Protein AF-A0A954KJH1-F1 (afdb_monomer_lite)

Secondary structure (DSSP, 8-state):
-------TTS-HHHHHHHHHHHHHHHHHHHHTTS-TT-HHHHHHHHHHHHHHHHHHHHHHHHHHHHHHHHTTTS--HHHHHHHHHTT--HHHHHS---

Radius of gyration: 17.6 Å; chains: 1; bounding box: 30×40×48 Å

Sequence (98 aa):
LELNMSDPNEPFINNTHAEIVRVCAILETVAANYPDGSPESAAIAEAAESLIIVRQYKALAKAHQRLKAACNGELSDELDAKLRSIGINPDELDELDF

Structure (mmCIF, N/CA/C/O backbone):
data_AF-A0A954KJH1-F1
#
_entry.id   AF-A0A954KJH1-F1
#
loop_
_atom_site.group_PDB
_atom_site.id
_atom_site.type_symbol
_atom_site.label_atom_id
_atom_site.label_alt_id
_atom_site.label_comp_id
_atom_site.label_asym_id
_atom_site.label_entity_id
_atom_site.label_seq_id
_atom_site.pdbx_PDB_ins_code
_atom_site.Cartn_x
_atom_site.Cartn_y
_atom_site.Cartn_z
_atom_site.occupancy
_atom_site.B_iso_or_equiv
_atom_site.auth_seq_id
_atom_site.auth_comp_id
_atom_site.auth_asym_id
_atom_site.auth_atom_id
_atom_site.pdbx_PDB_model_num
ATOM 1 N N . LEU A 1 1 ? -5.018 26.706 5.304 1.00 34.62 1 LEU A N 1
ATOM 2 C CA . LEU A 1 1 ? -3.950 25.686 5.313 1.00 34.62 1 LEU A CA 1
ATOM 3 C C . LEU A 1 1 ? -3.584 25.452 3.864 1.00 34.62 1 LEU A C 1
ATOM 5 O O . LEU A 1 1 ? -4.367 24.854 3.140 1.00 34.62 1 LEU A O 1
ATOM 9 N N . GLU A 1 2 ? -2.501 26.083 3.423 1.00 33.34 2 GLU A N 1
ATOM 10 C CA . GLU A 1 2 ? -2.030 26.000 2.042 1.00 33.34 2 GLU A CA 1
ATOM 11 C C . GLU A 1 2 ? -1.573 24.567 1.752 1.00 33.34 2 GLU A C 1
ATOM 13 O O . GLU A 1 2 ? -0.806 23.979 2.517 1.00 33.34 2 GLU A O 1
ATOM 18 N N . LEU A 1 3 ? -2.107 23.988 0.676 1.00 35.25 3 LEU A N 1
ATOM 19 C CA . LEU A 1 3 ? -1.698 22.687 0.163 1.00 35.25 3 LEU A CA 1
ATOM 20 C C . LEU A 1 3 ? -0.298 22.853 -0.424 1.00 35.25 3 LEU A C 1
ATOM 22 O O . LEU A 1 3 ? -0.134 23.355 -1.534 1.00 35.25 3 LEU A O 1
ATOM 26 N N . ASN A 1 4 ? 0.710 22.492 0.367 1.00 44.16 4 ASN A N 1
ATOM 27 C CA . ASN A 1 4 ? 2.099 22.544 -0.052 1.00 44.16 4 ASN A CA 1
ATOM 28 C C . ASN A 1 4 ? 2.306 21.529 -1.184 1.00 44.16 4 ASN A C 1
ATOM 30 O O . ASN A 1 4 ? 2.203 20.319 -0.972 1.00 44.16 4 ASN A O 1
ATOM 34 N N . MET A 1 5 ? 2.538 22.036 -2.395 1.00 43.97 5 MET A N 1
ATOM 35 C CA . MET A 1 5 ? 2.836 21.221 -3.567 1.00 43.97 5 MET A CA 1
ATOM 36 C C . MET A 1 5 ? 4.156 20.491 -3.319 1.00 43.97 5 MET A C 1
ATOM 38 O O . MET A 1 5 ? 5.196 21.125 -3.157 1.00 43.97 5 MET A O 1
ATOM 42 N N . SER A 1 6 ? 4.101 19.164 -3.229 1.00 49.97 6 SER A N 1
ATOM 43 C CA . SER A 1 6 ? 5.281 18.344 -2.959 1.00 49.97 6 SER A CA 1
ATOM 44 C C . SER A 1 6 ? 6.264 18.387 -4.133 1.00 49.97 6 SER A C 1
ATOM 46 O O . SER A 1 6 ? 5.865 18.280 -5.294 1.00 49.97 6 SER A O 1
ATOM 48 N N . ASP A 1 7 ? 7.544 18.553 -3.800 1.00 45.78 7 ASP A N 1
ATOM 49 C CA . ASP A 1 7 ? 8.685 18.535 -4.714 1.00 45.78 7 ASP A CA 1
ATOM 50 C C . ASP A 1 7 ? 8.729 17.197 -5.489 1.00 45.78 7 ASP A C 1
ATOM 52 O O . ASP A 1 7 ? 8.680 16.129 -4.869 1.00 45.78 7 ASP A O 1
ATOM 56 N N . PRO A 1 8 ? 8.818 17.214 -6.833 1.00 51.12 8 PRO A N 1
ATOM 57 C CA . PRO A 1 8 ? 8.838 16.002 -7.653 1.00 51.12 8 PRO A CA 1
ATOM 58 C C . PRO A 1 8 ? 10.057 15.088 -7.419 1.00 51.12 8 PRO A C 1
ATOM 60 O O . PRO A 1 8 ? 10.033 13.949 -7.885 1.00 51.12 8 PRO A O 1
ATOM 63 N N . ASN A 1 9 ? 11.094 15.548 -6.705 1.00 45.34 9 ASN A N 1
ATOM 64 C CA . ASN A 1 9 ? 12.286 14.765 -6.359 1.00 45.34 9 ASN A CA 1
ATOM 65 C C . ASN A 1 9 ? 12.316 14.260 -4.909 1.00 45.34 9 ASN A C 1
ATOM 67 O O . ASN A 1 9 ? 13.277 13.596 -4.510 1.00 45.34 9 ASN A O 1
ATOM 71 N N . GLU A 1 10 ? 11.295 14.547 -4.103 1.00 47.00 10 GLU A N 1
ATOM 72 C CA . GLU A 1 10 ? 11.248 14.036 -2.738 1.00 47.00 10 GLU A CA 1
ATOM 73 C C . GLU A 1 10 ? 10.975 12.519 -2.767 1.00 47.00 10 GLU A C 1
ATOM 75 O O . GLU A 1 10 ? 10.064 12.075 -3.477 1.00 47.00 10 GLU A O 1
ATOM 80 N N . PRO A 1 11 ? 11.743 11.680 -2.039 1.00 47.22 11 PRO A N 1
ATOM 81 C CA . PRO A 1 11 ? 11.526 10.239 -2.033 1.00 47.22 11 PRO A CA 1
ATOM 82 C C . PRO A 1 11 ? 10.092 9.938 -1.581 1.00 47.22 11 PRO A C 1
ATOM 84 O O . PRO A 1 11 ? 9.754 10.022 -0.404 1.00 47.22 11 PRO A O 1
ATOM 87 N N . PHE A 1 12 ? 9.250 9.569 -2.550 1.00 50.72 12 PHE A N 1
ATOM 88 C CA . PHE A 1 12 ? 7.799 9.363 -2.441 1.00 50.72 12 PHE A CA 1
ATOM 89 C C . PHE A 1 12 ? 7.384 8.416 -1.297 1.00 50.72 12 PHE A C 1
ATOM 91 O O . PHE A 1 12 ? 6.269 8.496 -0.773 1.00 50.72 12 PHE A O 1
ATOM 98 N N . ILE A 1 13 ? 8.308 7.543 -0.883 1.00 51.03 13 ILE A N 1
ATOM 99 C CA . ILE A 1 13 ? 8.162 6.633 0.256 1.00 51.03 13 ILE A CA 1
ATOM 100 C C . ILE A 1 13 ? 8.007 7.417 1.573 1.00 51.03 13 ILE A C 1
ATOM 102 O O . ILE A 1 13 ? 7.147 7.069 2.381 1.00 51.03 13 ILE A O 1
ATOM 106 N N . ASN A 1 14 ? 8.750 8.512 1.770 1.00 54.25 14 ASN A N 1
ATOM 107 C CA . ASN A 1 14 ? 8.699 9.297 3.008 1.00 54.25 14 ASN A CA 1
ATOM 108 C C . ASN A 1 14 ? 7.379 10.061 3.161 1.00 54.25 14 ASN A C 1
ATOM 110 O O . ASN A 1 14 ? 6.822 10.108 4.257 1.00 54.25 14 ASN A O 1
ATOM 114 N N . ASN A 1 15 ? 6.848 10.613 2.069 1.00 63.44 15 ASN A N 1
ATOM 115 C CA . ASN A 1 15 ? 5.621 11.410 2.116 1.00 63.44 15 ASN A CA 1
ATOM 116 C C . ASN A 1 15 ? 4.377 10.514 2.304 1.00 63.44 15 ASN A C 1
ATOM 118 O O . ASN A 1 15 ? 3.542 10.772 3.169 1.00 63.44 15 ASN A O 1
ATOM 122 N N . THR A 1 16 ? 4.329 9.363 1.616 1.00 68.25 16 THR A N 1
ATOM 123 C CA . THR A 1 16 ? 3.260 8.359 1.801 1.00 68.25 16 THR A CA 1
ATOM 124 C C . THR A 1 16 ? 3.259 7.793 3.224 1.00 68.25 16 THR A C 1
ATOM 126 O O . THR A 1 16 ? 2.201 7.638 3.835 1.00 68.25 16 THR A O 1
ATOM 129 N N . HIS A 1 17 ? 4.440 7.512 3.784 1.00 64.06 17 HIS A N 1
ATOM 130 C CA . HIS A 1 17 ? 4.558 7.028 5.157 1.00 64.06 17 HIS A CA 1
ATOM 131 C C . HIS A 1 17 ? 4.091 8.079 6.175 1.00 64.06 17 HIS A C 1
ATOM 133 O O . HIS A 1 17 ? 3.305 7.761 7.065 1.00 64.06 17 HIS A O 1
ATOM 139 N N . ALA A 1 18 ? 4.495 9.344 6.014 1.00 70.44 18 ALA A N 1
ATOM 140 C CA . ALA A 1 18 ? 4.063 10.431 6.892 1.00 70.44 18 ALA A CA 1
ATOM 141 C C . ALA A 1 18 ? 2.540 10.659 6.851 1.00 70.44 18 ALA A C 1
ATOM 143 O O . ALA A 1 18 ? 1.927 10.928 7.886 1.00 70.44 18 ALA A O 1
ATOM 144 N N . GLU A 1 19 ? 1.908 10.536 5.680 1.00 72.94 19 GLU A N 1
ATOM 145 C CA . GLU A 1 19 ? 0.450 10.604 5.552 1.00 72.94 19 GLU A CA 1
ATOM 146 C C . GLU A 1 19 ? -0.252 9.407 6.193 1.00 72.94 19 GLU A C 1
ATOM 148 O O . GLU A 1 19 ? -1.309 9.581 6.806 1.00 72.94 19 GLU A O 1
ATOM 153 N N . ILE A 1 20 ? 0.298 8.196 6.041 1.00 73.25 20 ILE A N 1
ATOM 154 C CA . ILE A 1 20 ? -0.198 6.983 6.704 1.00 73.25 20 ILE A CA 1
ATOM 155 C C . ILE A 1 20 ? -0.195 7.185 8.216 1.00 73.25 20 ILE A C 1
ATOM 157 O O . ILE A 1 20 ? -1.254 7.088 8.829 1.00 73.25 20 ILE A O 1
ATOM 161 N N . VAL A 1 21 ? 0.948 7.568 8.789 1.00 73.88 21 VAL A N 1
ATOM 162 C CA . VAL A 1 21 ? 1.086 7.822 10.230 1.00 73.88 21 VAL A CA 1
ATOM 163 C C . VAL A 1 21 ? 0.070 8.863 10.702 1.00 73.88 21 VAL A C 1
ATOM 165 O O . VAL A 1 21 ? -0.576 8.673 11.729 1.00 73.88 21 VAL A O 1
ATOM 168 N N . ARG A 1 22 ? -0.137 9.938 9.928 1.00 80.19 22 ARG A N 1
ATOM 169 C CA . ARG A 1 22 ? -1.118 10.978 10.270 1.00 80.19 22 ARG A CA 1
ATOM 170 C C . ARG A 1 22 ? -2.550 10.455 10.316 1.00 80.19 22 ARG A C 1
ATOM 172 O O . ARG A 1 22 ? -3.286 10.819 11.227 1.00 80.19 22 ARG A O 1
ATOM 179 N N . VAL A 1 23 ? -2.961 9.640 9.345 1.00 78.81 23 VAL A N 1
ATOM 180 C CA . VAL A 1 23 ? -4.334 9.118 9.334 1.00 78.81 23 VAL A CA 1
ATOM 181 C C . VAL A 1 23 ? -4.532 8.043 10.394 1.00 78.81 23 VAL A C 1
ATOM 183 O O . VAL A 1 23 ? -5.566 8.068 11.052 1.00 78.81 23 VAL A O 1
ATOM 186 N N . CYS A 1 24 ? -3.544 7.176 10.631 1.00 78.19 24 CYS A N 1
ATOM 187 C CA . CYS A 1 24 ? -3.603 6.226 11.742 1.00 78.19 24 CYS A CA 1
ATOM 188 C C . CYS A 1 24 ? -3.782 6.956 13.076 1.00 78.19 24 CYS A C 1
ATOM 190 O O . CYS A 1 24 ? -4.718 6.646 13.798 1.00 78.19 24 CYS A O 1
ATOM 192 N N . ALA A 1 25 ? -3.003 8.010 13.342 1.00 78.00 25 ALA A N 1
ATOM 193 C CA . ALA A 1 25 ? -3.146 8.806 14.563 1.00 78.00 25 ALA A CA 1
ATOM 194 C C . ALA A 1 25 ? -4.539 9.458 14.709 1.00 78.00 25 ALA A C 1
ATOM 196 O O . ALA A 1 25 ? -5.084 9.538 15.812 1.00 78.00 25 ALA A O 1
ATOM 197 N N . ILE A 1 26 ? -5.142 9.919 13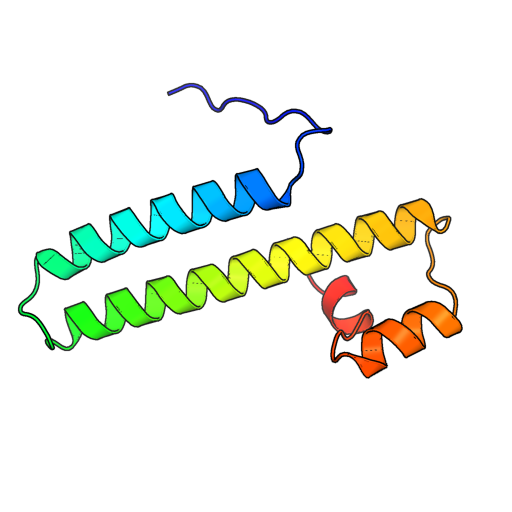.603 1.00 83.88 26 ILE A N 1
ATOM 198 C CA . ILE A 1 26 ? -6.520 10.438 13.612 1.00 83.88 26 ILE A CA 1
ATOM 199 C C . ILE A 1 26 ? -7.508 9.318 13.944 1.00 83.88 26 ILE A C 1
ATOM 201 O O . ILE A 1 26 ? -8.360 9.507 14.807 1.00 83.88 26 ILE A O 1
ATOM 205 N N . LEU A 1 27 ? -7.400 8.161 13.288 1.00 81.44 27 LEU A N 1
ATOM 206 C CA . LEU A 1 27 ? -8.304 7.031 13.510 1.00 81.44 27 LEU A CA 1
ATOM 207 C C . LEU A 1 27 ? -8.158 6.466 14.930 1.00 81.44 27 LEU A C 1
ATOM 209 O O . LEU A 1 27 ? -9.168 6.238 15.583 1.00 81.44 27 LEU A O 1
ATOM 213 N N . GLU A 1 28 ? -6.944 6.365 15.468 1.00 79.50 28 GLU A N 1
ATOM 214 C CA . GLU A 1 28 ? -6.682 6.001 16.869 1.00 79.50 28 GLU A CA 1
ATOM 215 C C . GLU A 1 28 ? -7.325 6.995 17.848 1.00 79.50 28 GLU A C 1
ATOM 217 O O . GLU A 1 28 ? -7.956 6.595 18.824 1.00 79.50 28 GLU A O 1
ATOM 222 N N . THR A 1 29 ? -7.245 8.299 17.558 1.00 85.06 29 THR A N 1
ATOM 223 C CA . THR A 1 29 ? -7.920 9.332 18.365 1.00 85.06 29 THR A CA 1
ATOM 224 C C . THR A 1 29 ? -9.440 9.174 18.320 1.00 85.06 29 THR A C 1
ATOM 226 O O . THR A 1 29 ? -10.117 9.387 19.325 1.00 85.06 29 THR A O 1
ATOM 229 N N . VAL A 1 30 ? -9.999 8.798 17.166 1.00 84.19 30 VAL A N 1
ATOM 230 C CA . VAL A 1 30 ? -11.435 8.521 17.045 1.00 84.19 30 VAL A CA 1
ATOM 231 C C . VAL A 1 30 ? -11.800 7.255 17.824 1.00 84.19 30 VAL A C 1
ATOM 233 O O . VAL A 1 30 ? -12.788 7.285 18.557 1.00 84.19 30 VAL A O 1
ATOM 236 N N . ALA A 1 31 ? -10.991 6.194 17.734 1.00 84.69 31 ALA A N 1
ATOM 237 C CA . ALA A 1 31 ? -11.195 4.931 18.444 1.00 84.69 31 ALA A CA 1
ATOM 238 C C . ALA A 1 31 ? -11.169 5.103 19.969 1.00 84.69 31 ALA A C 1
ATOM 240 O O . ALA A 1 31 ? -11.978 4.488 20.655 1.00 84.69 31 ALA A O 1
ATOM 241 N N . ALA A 1 32 ? -10.330 6.003 20.494 1.00 85.25 32 ALA A N 1
ATOM 242 C CA . ALA A 1 32 ? -10.246 6.308 21.925 1.00 85.25 32 ALA A CA 1
ATOM 243 C C . ALA A 1 32 ? -11.533 6.918 22.523 1.00 85.25 32 ALA A C 1
ATOM 245 O O . ALA A 1 32 ? -11.673 6.988 23.744 1.00 85.25 32 ALA A O 1
ATOM 246 N N . ASN A 1 33 ? -12.487 7.358 21.689 1.00 91.50 33 ASN A N 1
ATOM 247 C CA . ASN A 1 33 ? -13.814 7.786 22.155 1.00 91.50 33 ASN A CA 1
ATOM 248 C C . ASN A 1 33 ? -14.760 6.610 22.444 1.00 91.50 33 ASN A C 1
ATOM 250 O O . ASN A 1 33 ? -15.869 6.825 22.937 1.00 91.50 33 ASN A O 1
ATOM 254 N N . TYR A 1 34 ? -14.340 5.386 22.134 1.00 91.56 34 TYR A N 1
ATOM 255 C CA . TYR A 1 34 ? -15.092 4.165 22.370 1.00 91.56 34 TYR A CA 1
ATOM 256 C C . TYR A 1 34 ? -14.385 3.308 23.424 1.00 91.56 34 TYR A C 1
ATOM 258 O O . TYR A 1 34 ? -13.162 3.373 23.544 1.00 91.56 34 TYR A O 1
ATOM 266 N N . PRO A 1 35 ? -15.127 2.504 24.207 1.00 92.31 35 PRO A N 1
ATOM 267 C CA . PRO A 1 35 ? -14.510 1.552 25.118 1.00 92.31 35 PRO A CA 1
ATOM 268 C C . PRO A 1 35 ? -13.562 0.609 24.373 1.00 92.31 35 PRO A C 1
ATOM 270 O O . PRO A 1 35 ? -13.891 0.113 23.293 1.00 92.31 35 PRO A O 1
ATOM 273 N N . ASP A 1 36 ? -12.415 0.315 24.978 1.00 86.75 36 ASP A N 1
ATOM 274 C CA . ASP A 1 36 ? -11.470 -0.647 24.419 1.00 86.75 36 ASP A CA 1
ATOM 275 C C . ASP A 1 36 ? -12.153 -2.001 24.180 1.00 86.75 36 ASP A C 1
ATOM 277 O O . ASP A 1 36 ? -12.855 -2.535 25.044 1.00 86.75 36 ASP A O 1
ATOM 281 N N . GLY A 1 37 ? -11.955 -2.552 22.982 1.00 85.38 37 GLY A N 1
ATOM 282 C CA . GLY A 1 37 ? -12.578 -3.806 22.561 1.00 85.38 37 GLY A CA 1
ATOM 283 C C . GLY A 1 37 ? -14.056 -3.697 22.171 1.00 85.38 37 GLY A C 1
ATOM 284 O O . GLY A 1 37 ? -14.679 -4.730 21.919 1.00 85.38 37 GLY A O 1
ATOM 285 N N . SER A 1 38 ? -14.634 -2.490 22.098 1.00 93.00 38 SER A N 1
ATOM 286 C CA . SER A 1 38 ? -15.963 -2.318 21.507 1.00 93.00 38 SER A CA 1
ATOM 287 C C . SER A 1 38 ? -15.941 -2.599 19.994 1.00 93.00 38 SER A C 1
ATOM 289 O O . SER A 1 38 ? -14.896 -2.448 19.349 1.00 93.00 38 SER A O 1
ATOM 291 N N . PRO A 1 39 ? -17.090 -2.968 19.395 1.00 92.62 39 PRO A N 1
ATOM 292 C CA . PRO A 1 39 ? -17.203 -3.144 17.948 1.00 92.62 39 PRO A CA 1
ATOM 293 C C . PRO A 1 39 ? -16.774 -1.906 17.150 1.00 92.62 39 PRO A C 1
ATOM 295 O O . PRO A 1 39 ? -16.183 -2.034 16.084 1.00 92.62 39 PRO A O 1
ATOM 298 N N . GLU A 1 40 ? -17.044 -0.706 17.664 1.00 89.50 40 GLU A N 1
ATOM 299 C CA . GLU A 1 40 ? -16.662 0.556 17.031 1.00 89.50 40 GLU A CA 1
ATOM 300 C C . GLU A 1 40 ? -15.146 0.765 17.049 1.00 89.50 40 GLU A C 1
ATOM 302 O O . GLU A 1 40 ? -14.569 1.093 16.014 1.00 89.50 40 GLU A O 1
ATOM 307 N N . SER A 1 41 ? -14.494 0.529 18.193 1.00 88.62 41 SER A N 1
ATOM 308 C CA . SER A 1 41 ? -13.032 0.611 18.311 1.00 88.62 41 SER A CA 1
ATOM 309 C C . SER A 1 41 ? -12.341 -0.377 17.358 1.00 88.62 41 SER A C 1
ATOM 311 O O . SER A 1 41 ? -11.431 0.005 16.620 1.00 88.62 41 SER A O 1
ATOM 313 N N . ALA A 1 42 ? -12.846 -1.615 17.275 1.00 88.25 42 ALA A N 1
ATOM 314 C CA . ALA A 1 42 ? -12.351 -2.627 16.340 1.00 88.25 42 ALA A CA 1
ATOM 315 C C . ALA A 1 42 ? -12.545 -2.221 14.868 1.00 88.25 42 ALA A C 1
ATOM 317 O O . ALA A 1 42 ? -11.598 -2.269 14.086 1.00 88.25 42 ALA A O 1
ATOM 318 N N . ALA A 1 43 ? -13.736 -1.742 14.494 1.00 88.56 43 ALA A N 1
ATOM 319 C CA . ALA A 1 43 ? -14.018 -1.311 13.125 1.00 88.56 43 ALA A CA 1
ATOM 320 C C . ALA A 1 43 ? -13.130 -0.134 12.681 1.00 88.56 43 ALA A C 1
ATOM 322 O O . ALA A 1 43 ? -12.710 -0.065 11.526 1.00 88.56 43 ALA A O 1
ATOM 323 N N . ILE A 1 44 ? -12.821 0.795 13.591 1.00 88.25 44 ILE A N 1
ATOM 324 C CA . ILE A 1 44 ? -11.925 1.920 13.302 1.00 88.25 44 ILE A CA 1
ATOM 325 C C . ILE A 1 44 ? -10.482 1.438 13.107 1.00 88.25 44 ILE A C 1
ATOM 327 O O . ILE A 1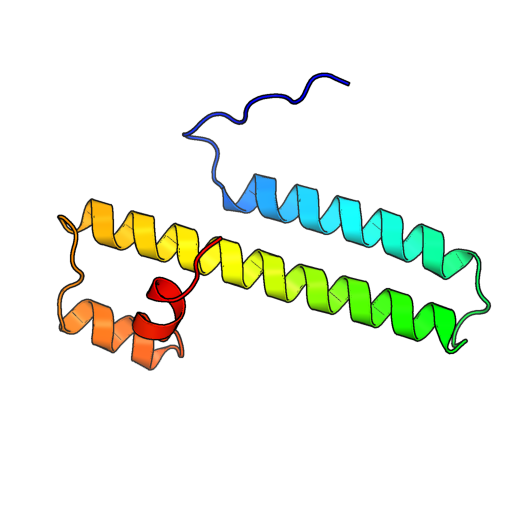 44 ? -9.804 1.913 12.192 1.00 88.25 44 ILE A O 1
ATOM 331 N N . ALA A 1 45 ? -10.022 0.480 13.916 1.00 83.56 45 ALA A N 1
ATOM 332 C CA . ALA A 1 45 ? -8.706 -0.133 13.749 1.00 83.56 45 ALA A CA 1
ATOM 333 C C . ALA A 1 45 ? -8.586 -0.870 12.400 1.00 83.56 45 ALA A C 1
ATOM 335 O O . ALA A 1 45 ? -7.642 -0.626 11.649 1.00 83.56 45 ALA A O 1
ATOM 336 N N . GLU A 1 46 ? -9.583 -1.678 12.028 1.00 87.00 46 GLU A N 1
ATOM 337 C CA . GLU A 1 46 ? -9.627 -2.371 10.729 1.00 87.00 46 GLU A CA 1
ATOM 338 C C . GLU A 1 46 ? -9.635 -1.390 9.543 1.00 87.00 46 GLU A C 1
ATOM 340 O O . GLU A 1 46 ? -8.968 -1.607 8.524 1.00 87.00 46 GLU A O 1
ATOM 345 N N . AL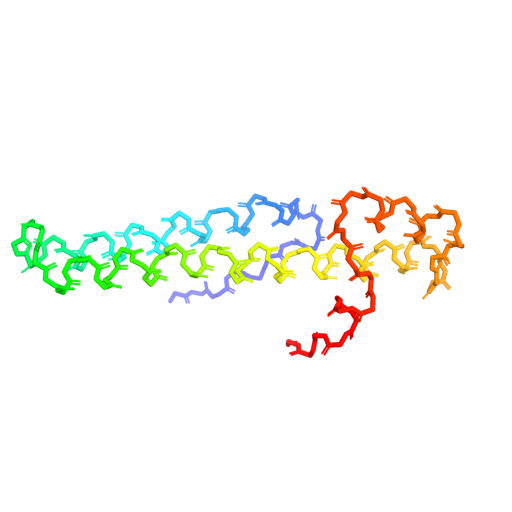A A 1 47 ? -10.361 -0.273 9.670 1.00 85.12 47 ALA A N 1
ATOM 346 C CA . ALA A 1 47 ? -10.367 0.783 8.663 1.00 85.12 47 ALA A CA 1
ATOM 347 C C . ALA A 1 47 ? -8.987 1.447 8.517 1.00 85.12 47 ALA A C 1
ATOM 349 O O . ALA A 1 47 ? -8.572 1.760 7.396 1.00 85.12 47 ALA A O 1
ATOM 350 N N . ALA A 1 48 ? -8.261 1.638 9.625 1.00 83.75 48 ALA A N 1
ATOM 351 C CA . ALA A 1 48 ? -6.902 2.168 9.602 1.00 83.75 48 ALA A CA 1
ATOM 352 C C . ALA A 1 48 ? -5.951 1.221 8.859 1.00 83.75 48 ALA A C 1
ATOM 354 O O . ALA A 1 48 ? -5.265 1.657 7.933 1.00 83.75 48 ALA A O 1
ATOM 355 N N . GLU A 1 49 ? -5.964 -0.072 9.187 1.00 84.12 49 GLU A N 1
ATOM 356 C CA . GLU A 1 49 ? -5.148 -1.089 8.510 1.00 84.12 49 GLU A CA 1
ATOM 357 C C . GLU A 1 49 ? -5.453 -1.168 7.010 1.00 84.12 49 GLU A C 1
ATOM 359 O O . GLU A 1 49 ? -4.546 -1.124 6.173 1.00 84.12 49 GLU A O 1
ATOM 364 N N . SER A 1 50 ? -6.737 -1.193 6.651 1.00 84.44 50 SER A N 1
ATOM 365 C CA . SER A 1 50 ? -7.177 -1.233 5.253 1.00 84.44 50 SER A CA 1
ATOM 366 C C . SER A 1 50 ? -6.681 -0.019 4.466 1.00 84.44 50 SER A C 1
ATOM 368 O O . SER A 1 50 ? -6.224 -0.145 3.327 1.00 84.44 50 SER A O 1
ATOM 370 N N . LEU A 1 51 ? -6.708 1.170 5.074 1.00 82.44 51 LEU A N 1
ATOM 371 C CA . LEU A 1 51 ? -6.198 2.380 4.438 1.00 82.44 51 LEU A CA 1
ATOM 372 C C . LEU A 1 51 ? -4.683 2.318 4.194 1.00 82.44 51 LEU A C 1
ATOM 374 O O . LEU A 1 51 ? -4.222 2.791 3.150 1.00 82.44 51 LEU A O 1
ATOM 378 N N . ILE A 1 52 ? -3.911 1.742 5.124 1.00 82.19 52 ILE A N 1
ATOM 379 C CA . ILE A 1 52 ? -2.465 1.528 4.947 1.00 82.19 52 ILE A CA 1
ATOM 380 C C . ILE A 1 52 ? -2.222 0.672 3.708 1.00 82.19 52 ILE A C 1
ATOM 382 O O . ILE A 1 52 ? -1.447 1.070 2.836 1.00 82.19 52 ILE A O 1
ATOM 386 N N . ILE A 1 53 ? -2.922 -0.459 3.605 1.00 84.69 53 ILE A N 1
ATOM 387 C CA . ILE A 1 53 ? -2.788 -1.404 2.492 1.00 84.69 53 ILE A CA 1
ATOM 388 C C . ILE A 1 53 ? -3.128 -0.716 1.166 1.00 84.69 53 ILE A C 1
ATOM 390 O O . ILE A 1 53 ? -2.330 -0.753 0.230 1.00 84.69 53 ILE A O 1
ATOM 394 N N . VAL A 1 54 ? -4.257 -0.001 1.096 1.00 82.62 54 VAL A N 1
ATOM 395 C CA . VAL A 1 54 ? -4.667 0.734 -0.114 1.00 82.62 54 VAL A CA 1
ATOM 396 C C . VAL A 1 54 ? -3.613 1.764 -0.527 1.00 82.62 54 VAL A C 1
ATOM 398 O O . VAL A 1 54 ? -3.291 1.889 -1.709 1.00 82.62 54 VAL A O 1
ATOM 401 N N . ARG A 1 55 ? -3.044 2.513 0.425 1.00 82.94 55 ARG A N 1
ATOM 402 C CA . ARG A 1 55 ? -2.008 3.514 0.127 1.00 82.94 55 ARG A CA 1
ATOM 403 C C . ARG A 1 55 ? -0.699 2.884 -0.334 1.00 82.94 55 ARG A C 1
ATOM 405 O O . ARG A 1 55 ? -0.087 3.401 -1.267 1.00 82.94 55 ARG A O 1
ATOM 412 N N . GLN A 1 56 ? -0.284 1.779 0.277 1.00 83.56 56 GLN A N 1
ATOM 413 C CA . GLN A 1 56 ? 0.904 1.039 -0.147 1.00 83.56 56 GLN A CA 1
ATOM 414 C C . GLN A 1 56 ? 0.729 0.464 -1.554 1.00 83.56 56 GLN A C 1
ATOM 416 O O . GLN A 1 56 ? 1.620 0.618 -2.386 1.00 83.56 56 GLN A O 1
ATOM 421 N N . TYR A 1 57 ? -0.440 -0.101 -1.857 1.00 84.06 57 TYR A N 1
ATOM 422 C CA . TYR A 1 57 ? -0.749 -0.626 -3.184 1.00 84.06 57 TYR A CA 1
ATOM 423 C C . TYR A 1 57 ? -0.764 0.483 -4.253 1.00 84.06 57 TYR A C 1
ATOM 425 O O . TYR A 1 57 ? -0.143 0.350 -5.305 1.00 84.06 57 TYR A O 1
ATOM 433 N N . LYS A 1 58 ? -1.338 1.655 -3.937 1.00 83.50 58 LYS A N 1
ATOM 434 C CA . LYS A 1 58 ? -1.249 2.862 -4.785 1.00 83.50 58 LYS A CA 1
ATOM 435 C C . LYS A 1 58 ? 0.191 3.313 -5.029 1.00 83.50 58 LYS A C 1
ATOM 437 O O . LYS A 1 58 ? 0.546 3.706 -6.141 1.00 83.50 58 LYS A O 1
ATOM 442 N N . ALA A 1 59 ? 1.021 3.310 -3.988 1.00 85.19 59 ALA A N 1
ATOM 443 C CA . ALA A 1 59 ? 2.423 3.693 -4.108 1.00 85.19 59 ALA A CA 1
ATOM 444 C C . ALA A 1 59 ? 3.206 2.704 -4.981 1.00 85.19 59 ALA A C 1
ATOM 446 O O . ALA A 1 59 ? 4.017 3.137 -5.800 1.00 85.19 59 ALA A O 1
ATOM 447 N N . LEU A 1 60 ? 2.916 1.408 -4.851 1.00 87.69 60 LEU A N 1
ATOM 448 C CA . LEU A 1 60 ? 3.483 0.360 -5.690 1.00 87.69 60 LEU A CA 1
ATOM 449 C C . LEU A 1 60 ? 3.105 0.549 -7.166 1.00 87.69 60 LEU A C 1
ATOM 451 O O . LEU A 1 60 ? 3.997 0.559 -8.010 1.00 87.69 60 LEU A O 1
ATOM 455 N N . ALA A 1 61 ? 1.829 0.799 -7.475 1.00 86.19 61 ALA A N 1
ATOM 456 C CA . ALA A 1 61 ? 1.376 1.073 -8.843 1.00 86.19 61 ALA A CA 1
ATOM 457 C C . ALA A 1 61 ? 2.098 2.287 -9.457 1.00 86.19 61 ALA A C 1
ATOM 459 O O . ALA A 1 61 ? 2.623 2.228 -10.568 1.00 86.19 61 ALA A O 1
ATOM 460 N N . LYS A 1 62 ? 2.240 3.383 -8.698 1.00 87.38 62 LYS A N 1
ATOM 461 C CA . LYS A 1 62 ? 3.003 4.564 -9.144 1.00 87.38 62 LYS A CA 1
ATOM 462 C C . LYS A 1 62 ? 4.486 4.261 -9.364 1.00 87.38 62 LYS A C 1
ATOM 464 O O . LYS A 1 62 ? 5.083 4.779 -10.307 1.00 87.38 62 LYS A O 1
ATOM 469 N N . ALA A 1 63 ? 5.098 3.462 -8.492 1.00 88.50 63 ALA A N 1
ATOM 470 C CA . ALA A 1 63 ? 6.484 3.034 -8.655 1.00 88.50 63 ALA A CA 1
ATOM 471 C C . ALA A 1 63 ? 6.657 2.173 -9.916 1.00 88.50 63 ALA A C 1
ATOM 473 O O . ALA A 1 63 ? 7.616 2.381 -10.656 1.00 88.50 63 ALA A O 1
ATOM 474 N N . HIS A 1 64 ? 5.699 1.289 -10.203 1.00 89.19 64 HIS A N 1
ATOM 475 C CA . HIS A 1 64 ? 5.658 0.493 -11.426 1.00 89.19 64 HIS A CA 1
ATOM 476 C C . HIS A 1 64 ? 5.576 1.368 -12.687 1.00 89.19 64 HIS A C 1
ATOM 478 O O . HIS A 1 64 ? 6.405 1.217 -13.582 1.00 89.19 64 HIS A O 1
ATOM 484 N N . GLN A 1 65 ? 4.682 2.365 -12.724 1.00 89.12 65 GLN A N 1
ATOM 485 C CA . GLN A 1 65 ? 4.602 3.296 -13.861 1.00 89.12 65 GLN A CA 1
ATOM 486 C C . GLN A 1 65 ? 5.912 4.065 -14.087 1.00 89.12 65 GLN A C 1
ATOM 488 O O . GLN A 1 65 ? 6.358 4.238 -15.221 1.00 89.12 65 GLN A O 1
ATOM 493 N N . ARG A 1 66 ? 6.576 4.501 -13.009 1.00 88.88 66 ARG A N 1
ATOM 494 C CA . ARG A 1 66 ? 7.891 5.160 -13.105 1.00 88.88 66 ARG A CA 1
ATOM 495 C C . ARG A 1 66 ? 8.972 4.214 -13.621 1.00 88.88 66 ARG A C 1
ATOM 497 O O . ARG A 1 66 ? 9.810 4.643 -14.409 1.00 88.88 66 ARG A O 1
ATOM 504 N N . LEU A 1 67 ? 8.949 2.952 -13.196 1.00 89.75 67 LEU A N 1
ATOM 505 C CA . LEU A 1 67 ? 9.862 1.926 -13.693 1.00 89.75 67 LEU A CA 1
ATOM 506 C C . LEU A 1 67 ? 9.655 1.692 -15.195 1.00 89.75 67 LEU A C 1
ATOM 508 O O . LEU A 1 67 ? 10.624 1.762 -15.943 1.00 89.75 67 LEU A O 1
ATOM 512 N N . LYS A 1 68 ? 8.405 1.532 -15.654 1.00 90.50 68 LYS A N 1
ATOM 513 C CA . LYS A 1 68 ? 8.069 1.441 -17.087 1.00 90.50 68 LYS A CA 1
ATOM 514 C C . LYS A 1 68 ? 8.577 2.650 -17.859 1.00 90.50 68 LYS A C 1
ATOM 516 O O . LYS A 1 68 ? 9.258 2.488 -18.867 1.00 90.50 68 LYS A O 1
ATOM 521 N N . ALA A 1 69 ? 8.318 3.860 -17.365 1.00 89.81 69 ALA A N 1
ATOM 522 C CA . ALA A 1 69 ? 8.798 5.085 -17.998 1.00 89.81 69 ALA A CA 1
ATOM 523 C C . ALA A 1 69 ? 10.336 5.124 -18.106 1.00 89.81 69 ALA A C 1
ATOM 525 O O . ALA A 1 69 ? 10.866 5.502 -19.149 1.00 89.81 69 ALA A O 1
ATOM 526 N N . ALA A 1 70 ? 11.056 4.678 -17.070 1.00 91.38 70 ALA A N 1
ATOM 527 C CA . ALA A 1 70 ? 12.516 4.563 -17.090 1.00 91.38 70 ALA A CA 1
ATOM 528 C C . ALA A 1 70 ? 13.027 3.484 -18.067 1.00 91.38 70 ALA A C 1
ATOM 530 O O . ALA A 1 70 ? 14.144 3.591 -18.570 1.00 91.38 70 ALA A O 1
ATOM 531 N N . CYS A 1 71 ? 12.206 2.476 -18.367 1.00 90.44 71 CYS A N 1
ATOM 532 C CA . CYS A 1 71 ? 12.477 1.416 -19.338 1.00 90.44 71 CYS A CA 1
ATOM 533 C C . CYS A 1 71 ? 11.960 1.730 -20.759 1.00 90.44 71 CYS A C 1
ATOM 535 O O . CYS A 1 71 ? 11.804 0.824 -21.567 1.00 90.44 71 CYS A O 1
ATOM 537 N N . ASN A 1 72 ? 11.742 3.006 -21.104 1.00 90.75 72 ASN A N 1
ATOM 538 C CA . ASN A 1 72 ? 11.196 3.455 -22.400 1.00 90.75 72 ASN A CA 1
ATOM 539 C C . ASN A 1 72 ? 9.733 3.050 -22.665 1.00 90.75 72 ASN A C 1
ATOM 541 O O . ASN A 1 72 ? 9.324 2.910 -23.815 1.00 90.75 72 ASN A O 1
ATOM 545 N N . GLY A 1 73 ? 8.932 2.918 -21.610 1.00 85.94 73 GLY A N 1
ATOM 546 C CA . GLY A 1 73 ? 7.485 2.696 -21.680 1.00 85.94 73 GLY A CA 1
ATOM 547 C C . GLY A 1 73 ? 7.049 1.249 -21.447 1.00 85.94 73 GLY A C 1
ATOM 548 O O . GLY A 1 73 ? 5.874 1.021 -21.165 1.00 85.94 73 GLY A O 1
ATOM 549 N N . GLU A 1 74 ? 7.975 0.292 -21.481 1.00 90.00 74 GLU A N 1
ATOM 550 C CA . GLU A 1 74 ? 7.681 -1.135 -21.348 1.00 90.00 74 GLU A CA 1
ATOM 551 C C . GLU A 1 74 ? 8.761 -1.840 -20.518 1.00 90.00 74 GLU A C 1
ATOM 553 O O . GLU A 1 74 ? 9.936 -1.471 -20.567 1.00 90.00 74 GLU A O 1
ATOM 558 N N . LEU A 1 75 ? 8.371 -2.834 -19.718 1.00 90.88 75 LEU A N 1
ATOM 559 C CA . LEU A 1 75 ? 9.328 -3.684 -19.009 1.00 90.88 75 LEU A CA 1
ATOM 560 C C . LEU A 1 75 ? 9.813 -4.797 -19.940 1.00 90.88 75 LEU A C 1
ATOM 562 O O . LEU A 1 75 ? 9.062 -5.279 -20.779 1.00 90.88 75 LEU A O 1
ATOM 566 N N . SER A 1 76 ? 11.055 -5.251 -19.770 1.00 92.94 76 SER A N 1
ATOM 567 C CA . SER A 1 76 ? 11.489 -6.482 -20.433 1.00 92.94 76 SER A CA 1
ATOM 568 C C . SER A 1 76 ? 10.812 -7.706 -19.813 1.00 92.94 76 SER A C 1
ATOM 570 O O . SER A 1 76 ? 10.551 -7.720 -18.608 1.00 92.94 76 SER A O 1
ATOM 572 N N . ASP A 1 77 ? 10.647 -8.774 -20.597 1.00 93.62 77 ASP A N 1
ATOM 573 C CA . ASP A 1 77 ? 10.119 -10.066 -20.124 1.00 93.62 77 ASP A CA 1
ATOM 574 C C . ASP A 1 77 ? 10.858 -10.588 -18.880 1.00 93.62 77 ASP A C 1
ATOM 576 O O . ASP A 1 77 ? 10.263 -11.166 -17.973 1.00 93.62 77 ASP A O 1
ATOM 580 N N . GLU A 1 78 ? 12.176 -10.367 -18.810 1.00 94.19 78 GLU A N 1
ATOM 581 C CA . GLU A 1 78 ? 12.987 -10.769 -17.658 1.00 94.19 78 GLU A CA 1
ATOM 582 C C . GLU A 1 78 ? 12.607 -9.994 -16.388 1.00 94.19 78 GLU A C 1
ATOM 584 O O . GLU A 1 78 ? 12.550 -10.565 -15.297 1.00 94.19 78 GLU A O 1
ATOM 589 N N . LEU A 1 79 ? 12.368 -8.687 -16.512 1.00 91.31 79 LEU A N 1
ATOM 590 C CA . LEU A 1 79 ? 11.993 -7.837 -15.387 1.00 91.31 79 LEU A CA 1
ATOM 591 C C . LEU A 1 79 ? 10.550 -8.109 -14.950 1.00 91.31 79 LEU A C 1
ATOM 593 O O . LEU A 1 79 ? 10.292 -8.193 -13.750 1.00 91.31 79 LEU A O 1
ATOM 597 N N . ASP A 1 80 ? 9.648 -8.327 -15.905 1.00 93.44 80 ASP A N 1
ATOM 598 C CA . ASP A 1 80 ? 8.268 -8.743 -15.654 1.00 93.44 80 ASP A CA 1
ATOM 599 C C . ASP A 1 80 ? 8.220 -10.076 -14.885 1.00 93.44 80 ASP A C 1
ATOM 601 O O . ASP A 1 80 ? 7.651 -10.160 -13.792 1.00 93.44 80 ASP A O 1
ATOM 605 N N . ALA A 1 81 ? 8.949 -11.092 -15.363 1.00 94.12 81 ALA A N 1
ATOM 606 C CA . ALA A 1 81 ? 9.056 -12.385 -14.690 1.00 94.12 81 ALA A CA 1
ATOM 607 C C . ALA A 1 81 ? 9.639 -12.264 -13.269 1.00 94.12 81 ALA A C 1
ATOM 609 O O . ALA A 1 81 ? 9.185 -12.948 -12.346 1.00 94.12 81 ALA A O 1
ATOM 610 N N . LYS A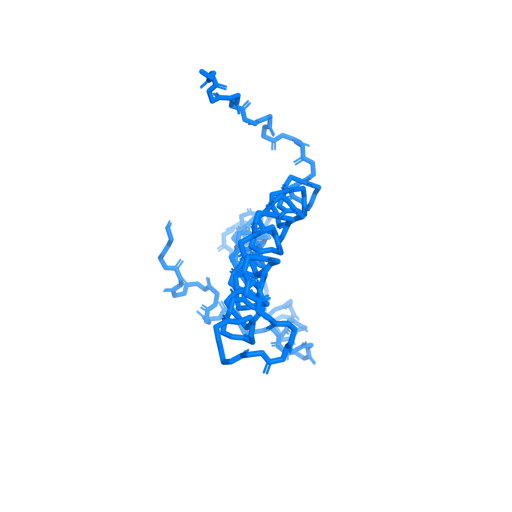 1 82 ? 10.619 -11.373 -13.061 1.00 94.00 82 LYS A N 1
ATOM 611 C CA . LYS A 1 82 ? 11.182 -11.092 -11.731 1.00 94.00 82 LYS A CA 1
ATOM 612 C C . LYS A 1 82 ? 10.143 -10.489 -10.788 1.00 94.00 82 LYS A C 1
ATOM 614 O O . LYS A 1 82 ? 10.044 -10.957 -9.654 1.00 94.00 82 LYS A O 1
ATOM 619 N N . LEU A 1 83 ? 9.354 -9.513 -11.235 1.00 92.50 83 LEU A N 1
ATOM 620 C CA . LEU A 1 83 ? 8.272 -8.931 -10.431 1.00 92.50 83 LEU A CA 1
ATOM 621 C C . LEU A 1 83 ? 7.230 -9.990 -10.046 1.00 92.50 83 LEU A C 1
ATOM 623 O O . LEU A 1 83 ? 6.905 -10.130 -8.864 1.00 92.50 83 LEU A O 1
ATOM 627 N N . ARG A 1 84 ? 6.802 -10.822 -11.001 1.00 93.94 84 ARG A N 1
ATOM 628 C CA . ARG A 1 84 ? 5.851 -11.912 -10.725 1.00 93.94 84 ARG A CA 1
ATOM 629 C C . ARG A 1 84 ? 6.403 -12.938 -9.742 1.00 93.94 84 ARG A C 1
ATOM 631 O O . ARG A 1 84 ? 5.664 -13.415 -8.885 1.00 93.94 84 ARG A O 1
ATOM 638 N N . SER A 1 85 ? 7.702 -13.239 -9.801 1.00 95.12 85 SER A N 1
ATOM 639 C CA . SER A 1 85 ? 8.332 -14.198 -8.882 1.00 95.12 85 SER A CA 1
ATOM 640 C C . SER A 1 85 ? 8.293 -13.767 -7.410 1.00 95.12 85 SER A C 1
ATOM 642 O O . SER A 1 85 ? 8.344 -14.619 -6.525 1.00 95.12 85 SER A O 1
ATOM 644 N N . ILE A 1 86 ? 8.165 -12.461 -7.144 1.00 93.12 86 ILE A N 1
ATOM 645 C CA . ILE A 1 86 ? 8.014 -11.902 -5.792 1.00 93.12 86 ILE A CA 1
ATOM 646 C C . ILE A 1 86 ? 6.560 -11.530 -5.462 1.00 93.12 86 ILE A C 1
ATOM 648 O O . ILE A 1 86 ? 6.311 -10.866 -4.459 1.00 93.12 86 ILE A O 1
ATOM 652 N N . GLY A 1 87 ? 5.602 -11.966 -6.287 1.00 90.81 87 GLY A N 1
ATOM 653 C CA . GLY A 1 87 ? 4.170 -11.760 -6.068 1.00 90.81 87 GLY A CA 1
ATOM 654 C C . GLY A 1 87 ? 3.632 -10.403 -6.524 1.00 90.81 87 GLY A C 1
ATOM 655 O O . GLY A 1 87 ? 2.502 -10.066 -6.187 1.00 90.81 87 GLY A O 1
ATOM 656 N N . ILE A 1 88 ? 4.405 -9.620 -7.280 1.00 89.00 88 ILE A N 1
ATOM 657 C CA . ILE A 1 88 ? 3.914 -8.389 -7.908 1.00 89.00 88 ILE A CA 1
ATOM 658 C C . ILE A 1 88 ? 3.375 -8.757 -9.285 1.00 89.00 88 ILE A C 1
ATOM 660 O O . ILE A 1 88 ? 4.146 -9.206 -10.128 1.00 89.00 88 ILE A O 1
ATOM 664 N N . ASN A 1 89 ? 2.077 -8.564 -9.518 1.00 90.31 89 ASN A N 1
ATOM 665 C CA . ASN A 1 89 ? 1.465 -8.748 -10.831 1.00 90.31 89 ASN A CA 1
ATOM 666 C C . ASN A 1 89 ? 1.426 -7.402 -11.590 1.00 90.31 89 ASN A C 1
ATOM 668 O O . ASN A 1 89 ? 0.639 -6.534 -11.213 1.00 90.31 89 ASN A O 1
ATOM 672 N N . PRO A 1 90 ? 2.267 -7.191 -12.623 1.00 85.69 90 PRO A N 1
ATOM 673 C CA . PRO A 1 90 ? 2.331 -5.929 -13.367 1.00 85.69 90 PRO A CA 1
ATOM 674 C C . PRO A 1 90 ? 1.011 -5.549 -14.044 1.00 85.69 90 PRO A C 1
ATOM 676 O O . PRO A 1 90 ? 0.658 -4.372 -14.049 1.00 85.69 90 PRO A O 1
ATOM 679 N N . ASP A 1 91 ? 0.261 -6.543 -14.531 1.00 86.69 91 ASP A N 1
ATOM 680 C CA . ASP A 1 91 ? -1.017 -6.332 -15.225 1.00 86.69 91 ASP A CA 1
ATOM 681 C C . ASP A 1 91 ? -2.055 -5.711 -14.278 1.00 86.69 91 ASP A C 1
ATOM 683 O 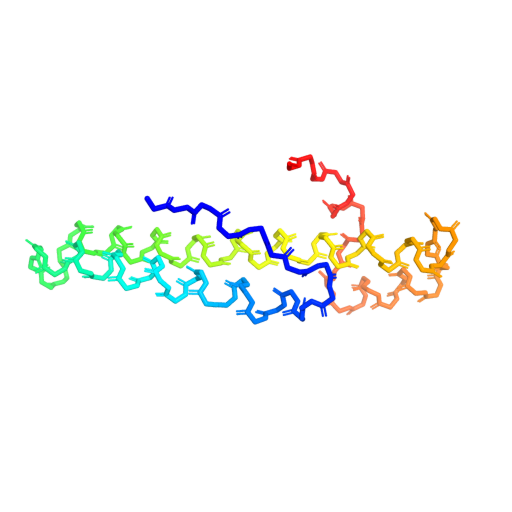O . ASP A 1 91 ? -2.693 -4.714 -14.603 1.00 86.69 91 ASP A O 1
ATOM 687 N N . GLU A 1 92 ? -2.152 -6.237 -13.052 1.00 86.81 92 GLU A N 1
ATOM 688 C CA . GLU A 1 92 ? -3.045 -5.699 -12.017 1.00 86.81 92 GLU A CA 1
ATOM 689 C C . GLU A 1 92 ? -2.670 -4.268 -11.620 1.00 86.81 92 GLU A C 1
ATOM 691 O O . GLU A 1 92 ? -3.544 -3.475 -11.288 1.00 86.81 92 GLU A O 1
ATOM 696 N N . LEU A 1 93 ? -1.379 -3.918 -11.646 1.00 85.06 93 LEU A N 1
ATOM 697 C CA . LEU A 1 93 ? -0.925 -2.563 -11.329 1.00 85.06 93 LEU A CA 1
ATOM 698 C C . LEU A 1 93 ? -1.210 -1.558 -12.452 1.00 85.06 93 LEU A C 1
ATOM 700 O O . LEU A 1 93 ? -1.308 -0.362 -12.173 1.00 85.06 93 LEU A O 1
ATOM 704 N N . ASP A 1 94 ? -1.305 -2.025 -13.698 1.00 80.75 94 ASP A N 1
ATOM 705 C CA . ASP A 1 94 ? -1.624 -1.208 -14.871 1.00 80.75 94 ASP A CA 1
ATOM 706 C C . ASP A 1 94 ? -3.135 -0.935 -14.999 1.00 80.75 94 ASP A C 1
ATOM 708 O O . ASP A 1 94 ? -3.518 0.111 -15.518 1.00 80.75 94 ASP A O 1
ATOM 712 N N . GLU A 1 95 ? -3.991 -1.822 -14.484 1.00 77.75 95 GLU A N 1
ATOM 713 C CA . GLU A 1 95 ? -5.458 -1.664 -14.479 1.00 77.75 95 GLU A CA 1
ATOM 714 C C . GLU A 1 95 ? -5.977 -0.656 -13.436 1.00 77.75 95 GLU A C 1
ATOM 716 O O . GLU A 1 95 ? -7.167 -0.330 -13.400 1.00 77.75 95 GLU A O 1
ATOM 721 N N . LEU A 1 96 ? -5.101 -0.149 -12.570 1.00 70.38 96 LEU A N 1
ATOM 722 C CA . LEU A 1 96 ? -5.484 0.773 -11.511 1.00 70.38 96 LEU A CA 1
ATOM 723 C C . LEU A 1 96 ? -5.547 2.214 -12.017 1.00 70.38 96 LEU A C 1
ATOM 725 O O . LEU A 1 96 ? -4.577 2.969 -11.922 1.00 70.38 96 LEU A O 1
ATOM 729 N N . ASP A 1 97 ? -6.732 2.612 -12.473 1.00 55.16 97 ASP A N 1
ATOM 730 C CA . ASP A 1 97 ? -7.087 4.022 -12.631 1.00 55.16 97 ASP A CA 1
ATOM 731 C C . ASP A 1 97 ? -7.239 4.667 -11.240 1.00 55.16 97 ASP A C 1
ATOM 733 O O . ASP A 1 97 ? -8.139 4.329 -10.463 1.00 55.16 97 ASP A O 1
ATOM 737 N N . PHE A 1 98 ? -6.344 5.602 -10.90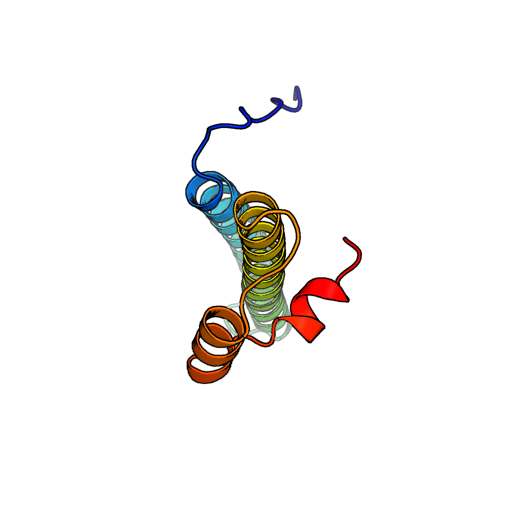9 1.00 54.84 98 PHE A N 1
ATOM 738 C CA . PHE A 1 98 ? -6.398 6.407 -9.683 1.00 54.84 98 PHE A CA 1
ATOM 739 C C . PHE A 1 98 ? -6.384 7.902 -9.972 1.00 54.84 98 PHE A C 1
ATOM 741 O O . PHE A 1 98 ? -5.488 8.352 -10.722 1.00 54.84 98 PHE A O 1
#

pLDDT: mean 79.21, std 15.99, range [33.34, 95.12]

Foldseek 3Di:
DDPPDDDPPDPPVVVLVVVLVVVLVVLCVVLVVDPPPDPSNVVSNVVSVVVNVVSVLLVVLVVLCVVCVVVVNHDDPVVCVVCVVVPHHNVVSVPDDD